Protein AF-A0A0A6CZ17-F1 (afdb_monomer_lite)

Sequence (69 aa):
MRAQVNPWPARAAEMAAIFMVGDGLLGLLQPRRHVDLWKDDALGTEALVQPFVDRPGRRRLYAVVQIAA

pLDDT: mean 88.16, std 8.99, range [45.81, 96.56]

Secondary structure (DSSP, 8-state):
------SHHHHHHHHHHHHHHHHHHHHHHSHHHHHHTTSSSSTTTHHHHGGGTT-HHHHHHHHHHHHT-

Radius of gyration: 15.73 Å; chains: 1; bounding box: 41×24×43 Å

Foldseek 3Di:
DPPPDDCVVVVVVVVQLVVLLVQLVCLQPPVAVSLVVCCPPNVPCVVVSVVSVVPSVVSNVSSVVSNVD

Structure (mmCIF, N/CA/C/O backbone):
data_AF-A0A0A6CZ17-F1
#
_entry.id   AF-A0A0A6CZ17-F1
#
loop_
_atom_site.group_PDB
_atom_site.id
_atom_site.type_symbol
_atom_site.label_atom_id
_atom_site.label_alt_id
_atom_site.label_comp_id
_atom_site.label_asym_id
_atom_site.label_entity_id
_atom_site.label_seq_id
_atom_site.pdbx_PDB_ins_code
_atom_site.Cartn_x
_atom_site.Cartn_y
_atom_site.Cartn_z
_atom_site.occupancy
_atom_site.B_iso_or_equiv
_atom_site.auth_seq_id
_atom_site.auth_comp_id
_atom_site.auth_asym_id
_atom_site.auth_atom_id
_atom_site.pdbx_PDB_model_num
ATOM 1 N N . MET A 1 1 ? 28.631 -2.514 -31.284 1.00 45.81 1 MET A N 1
ATOM 2 C CA . MET A 1 1 ? 28.612 -2.046 -29.881 1.00 45.81 1 MET A CA 1
ATOM 3 C C . MET A 1 1 ? 27.240 -2.365 -29.304 1.00 45.81 1 MET A C 1
ATOM 5 O O . MET A 1 1 ? 26.261 -1.902 -29.871 1.00 45.81 1 MET A O 1
ATOM 9 N N . ARG A 1 2 ? 27.127 -3.215 -28.270 1.00 58.75 2 ARG A N 1
ATOM 10 C CA . ARG A 1 2 ? 25.836 -3.420 -27.584 1.00 58.75 2 ARG A CA 1
ATOM 11 C C . ARG A 1 2 ? 25.495 -2.123 -26.852 1.00 58.75 2 ARG A C 1
ATOM 13 O O . ARG A 1 2 ? 26.332 -1.640 -26.094 1.00 58.75 2 ARG A O 1
ATOM 20 N N . ALA A 1 3 ? 24.312 -1.562 -27.097 1.00 62.81 3 ALA A N 1
ATOM 21 C CA . ALA A 1 3 ? 23.800 -0.463 -26.290 1.00 62.81 3 ALA A CA 1
ATOM 22 C C . ALA A 1 3 ? 23.815 -0.912 -24.821 1.00 62.81 3 ALA A C 1
ATOM 24 O O . ALA A 1 3 ? 23.233 -1.947 -24.490 1.00 62.81 3 ALA A O 1
ATOM 25 N N . GLN A 1 4 ? 24.538 -0.195 -23.958 1.00 67.12 4 GLN A N 1
ATOM 26 C CA . GLN A 1 4 ? 24.452 -0.434 -22.522 1.00 67.12 4 GLN A CA 1
ATOM 27 C C . GLN A 1 4 ? 23.050 -0.019 -22.078 1.00 67.12 4 GLN A C 1
ATOM 29 O O . GLN A 1 4 ? 22.745 1.167 -21.979 1.00 67.12 4 GLN A O 1
ATOM 34 N N . VAL A 1 5 ? 22.177 -1.000 -21.865 1.00 73.94 5 VAL A N 1
ATOM 35 C CA . VAL A 1 5 ? 20.865 -0.764 -21.264 1.00 73.94 5 VAL A CA 1
ATOM 36 C C . VAL A 1 5 ? 21.112 -0.346 -19.821 1.00 73.94 5 VAL A C 1
ATOM 38 O O . VAL A 1 5 ? 21.712 -1.098 -19.054 1.00 73.94 5 VAL A O 1
ATOM 41 N N . ASN A 1 6 ? 20.688 0.865 -19.463 1.00 82.75 6 ASN A N 1
ATOM 42 C CA . ASN A 1 6 ? 20.766 1.346 -18.091 1.00 82.75 6 ASN A CA 1
ATOM 43 C C . ASN A 1 6 ? 19.934 0.407 -17.187 1.00 82.75 6 ASN A C 1
ATOM 45 O O . ASN A 1 6 ? 18.721 0.334 -17.378 1.00 82.75 6 ASN A O 1
ATOM 49 N N . PRO A 1 7 ? 20.537 -0.309 -16.217 1.00 88.62 7 PRO A N 1
ATOM 50 C CA . PRO A 1 7 ? 19.818 -1.279 -15.389 1.00 88.62 7 PRO A CA 1
ATOM 51 C C . PRO A 1 7 ? 19.000 -0.625 -14.267 1.00 88.62 7 PRO A C 1
ATOM 53 O O . PRO A 1 7 ? 18.228 -1.304 -13.591 1.00 88.62 7 PRO A O 1
ATOM 56 N N . TRP A 1 8 ? 19.177 0.677 -14.027 1.00 92.19 8 TRP A N 1
ATOM 57 C CA . TRP A 1 8 ? 18.546 1.379 -12.910 1.00 92.19 8 TRP A CA 1
ATOM 58 C C . TRP A 1 8 ? 17.013 1.337 -12.908 1.00 92.19 8 TRP A C 1
ATOM 60 O O . TRP A 1 8 ? 16.468 1.060 -11.843 1.00 92.19 8 TRP A O 1
ATOM 70 N N . PRO A 1 9 ? 16.297 1.530 -14.034 1.00 93.44 9 PRO A N 1
ATOM 71 C CA . PRO A 1 9 ? 14.837 1.444 -14.044 1.00 93.44 9 PRO A CA 1
ATOM 72 C C . PRO A 1 9 ? 14.317 0.065 -13.628 1.00 93.44 9 PRO A C 1
ATOM 74 O O . PRO A 1 9 ? 13.372 -0.019 -12.854 1.00 93.44 9 PRO A O 1
ATOM 77 N N . ALA A 1 10 ? 14.971 -1.013 -14.074 1.00 92.00 10 ALA A N 1
ATOM 78 C CA . ALA A 1 10 ? 14.598 -2.374 -13.689 1.00 92.00 10 ALA A CA 1
ATOM 79 C C . ALA A 1 10 ? 14.828 -2.618 -12.191 1.00 92.00 10 ALA A C 1
ATOM 81 O O . ALA A 1 10 ? 13.976 -3.178 -11.514 1.00 92.00 10 ALA A O 1
ATOM 82 N N . ARG A 1 11 ? 15.950 -2.131 -11.648 1.00 93.94 11 ARG A N 1
ATOM 83 C CA . ARG A 1 11 ? 16.230 -2.207 -10.205 1.00 93.94 11 ARG A CA 1
ATOM 84 C C . ARG A 1 11 ? 15.232 -1.401 -9.378 1.00 93.94 11 ARG A C 1
ATOM 86 O O . ARG A 1 11 ? 14.800 -1.869 -8.333 1.00 93.94 11 ARG A O 1
ATOM 93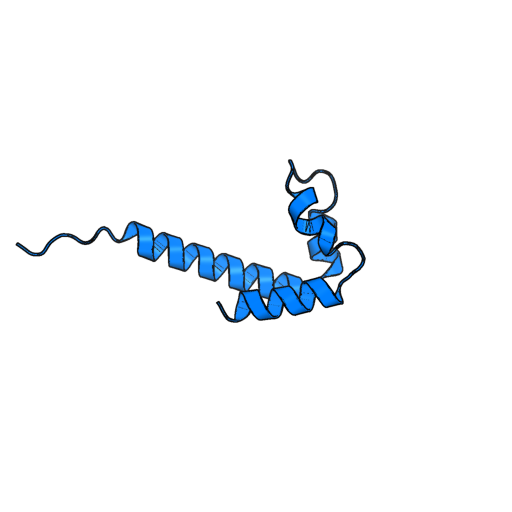 N N . ALA A 1 12 ? 14.862 -0.208 -9.837 1.00 95.50 12 ALA A N 1
ATOM 94 C CA . ALA A 1 12 ? 13.862 0.619 -9.170 1.00 95.50 12 ALA A CA 1
ATOM 95 C C . ALA A 1 12 ? 12.477 -0.048 -9.186 1.00 95.50 12 ALA A C 1
ATOM 97 O O . ALA A 1 12 ? 11.789 -0.029 -8.169 1.00 95.50 12 ALA A O 1
ATOM 98 N N . ALA A 1 13 ? 12.101 -0.679 -10.305 1.00 93.81 13 ALA A N 1
ATOM 99 C CA . ALA A 1 13 ? 10.872 -1.460 -10.407 1.00 93.81 13 ALA A CA 1
ATOM 100 C C . ALA A 1 13 ? 10.875 -2.655 -9.441 1.00 93.81 13 ALA A C 1
ATOM 102 O O . ALA A 1 13 ? 9.910 -2.839 -8.707 1.00 93.81 13 ALA A O 1
ATOM 103 N N . GLU A 1 14 ? 11.981 -3.399 -9.366 1.00 94.31 14 GLU A N 1
ATOM 104 C CA . GLU A 1 14 ? 12.139 -4.512 -8.421 1.00 94.31 14 GLU A CA 1
ATOM 105 C C . GLU A 1 14 ? 12.013 -4.039 -6.964 1.00 94.31 14 GLU A C 1
ATOM 107 O O . GLU A 1 14 ? 11.286 -4.624 -6.165 1.00 94.31 14 GLU A O 1
ATOM 112 N N . MET A 1 15 ? 12.674 -2.930 -6.609 1.00 96.56 15 MET A N 1
ATOM 113 C CA . MET A 1 15 ? 12.559 -2.343 -5.271 1.00 96.56 15 MET A CA 1
ATOM 114 C C . MET A 1 15 ? 11.114 -1.940 -4.961 1.00 96.56 15 MET A C 1
ATOM 116 O O . MET A 1 15 ? 10.624 -2.237 -3.873 1.00 96.56 15 MET A O 1
ATOM 120 N N . ALA A 1 16 ? 10.418 -1.303 -5.906 1.00 94.31 16 ALA A N 1
ATOM 121 C CA . ALA A 1 16 ? 9.017 -0.926 -5.742 1.00 94.31 16 ALA A CA 1
ATOM 122 C C . ALA A 1 16 ? 8.110 -2.152 -5.546 1.00 94.31 16 ALA A C 1
ATOM 124 O O . ALA A 1 16 ? 7.241 -2.121 -4.675 1.00 94.31 16 ALA A O 1
ATOM 125 N N . ALA A 1 17 ? 8.350 -3.238 -6.287 1.00 93.94 17 ALA A N 1
ATOM 126 C CA . ALA A 1 17 ? 7.622 -4.494 -6.131 1.00 93.94 17 ALA A CA 1
ATOM 127 C C . ALA A 1 17 ? 7.830 -5.096 -4.733 1.00 93.94 17 ALA A C 1
ATOM 129 O O . ALA A 1 17 ? 6.860 -5.421 -4.052 1.00 93.94 17 ALA A O 1
ATOM 130 N N . ILE A 1 18 ? 9.075 -5.149 -4.241 1.00 94.75 18 ILE A N 1
ATOM 131 C CA . ILE A 1 18 ? 9.381 -5.624 -2.879 1.00 94.75 18 ILE A CA 1
ATOM 132 C C . ILE A 1 18 ? 8.631 -4.794 -1.828 1.00 94.75 18 ILE A C 1
ATOM 134 O O . ILE A 1 18 ? 8.034 -5.356 -0.905 1.00 94.75 18 ILE A O 1
ATOM 138 N N . PHE A 1 19 ? 8.625 -3.464 -1.972 1.00 93.19 19 PHE A N 1
ATOM 139 C CA . PHE A 1 19 ? 7.872 -2.583 -1.080 1.00 93.19 19 PHE A CA 1
ATOM 140 C C . PHE A 1 19 ? 6.362 -2.835 -1.158 1.00 93.19 19 PHE A C 1
ATOM 142 O O . PHE A 1 19 ? 5.729 -2.929 -0.109 1.00 93.19 19 PHE A O 1
ATOM 149 N N . MET A 1 20 ? 5.786 -2.993 -2.355 1.00 92.94 20 MET A N 1
ATOM 150 C CA . MET A 1 20 ? 4.359 -3.301 -2.524 1.00 92.94 20 MET A CA 1
ATOM 151 C C . MET A 1 20 ? 3.977 -4.631 -1.880 1.00 92.94 20 MET A C 1
ATOM 153 O O . MET A 1 20 ? 2.991 -4.686 -1.149 1.00 92.94 20 MET A O 1
ATOM 157 N N . VAL A 1 21 ? 4.769 -5.683 -2.085 1.00 93.38 21 VAL A N 1
ATOM 158 C CA . VAL A 1 21 ? 4.509 -6.997 -1.484 1.00 93.38 21 VAL A CA 1
ATOM 159 C C . VAL A 1 21 ? 4.592 -6.919 0.041 1.00 93.38 21 VAL A C 1
ATOM 161 O O . VAL A 1 21 ? 3.699 -7.412 0.734 1.00 93.38 21 VAL A O 1
ATOM 164 N N . GLY A 1 22 ? 5.623 -6.263 0.583 1.00 93.94 22 GLY A N 1
ATOM 165 C CA . GLY A 1 22 ? 5.770 -6.063 2.027 1.00 93.94 22 GLY A CA 1
ATOM 166 C C . GLY A 1 22 ? 4.617 -5.256 2.633 1.00 93.94 22 GLY A C 1
ATOM 167 O O . GLY A 1 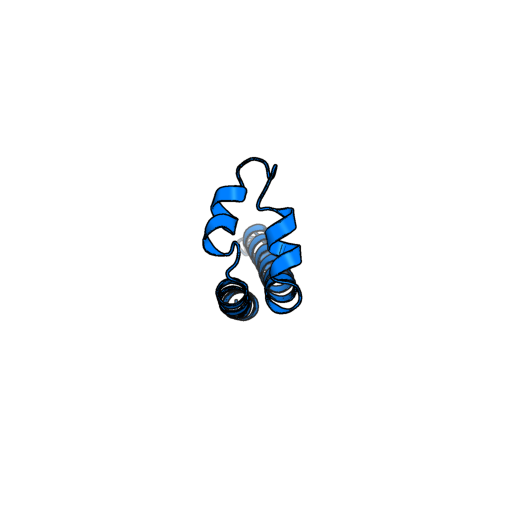22 ? 4.047 -5.652 3.652 1.00 93.94 22 GLY A O 1
ATOM 168 N N . ASP A 1 23 ? 4.227 -4.164 1.978 1.00 93.12 23 ASP A N 1
ATOM 169 C CA . ASP A 1 23 ? 3.098 -3.328 2.383 1.00 93.12 23 ASP A CA 1
ATOM 170 C C . ASP A 1 23 ? 1.767 -4.095 2.319 1.00 93.12 23 ASP A C 1
ATOM 172 O O . ASP A 1 23 ? 0.959 -4.034 3.249 1.00 93.12 23 ASP A O 1
ATOM 176 N N . GLY A 1 24 ? 1.572 -4.908 1.280 1.00 92.31 24 GLY A N 1
ATOM 177 C CA . GLY A 1 24 ? 0.423 -5.794 1.148 1.00 92.31 24 GLY A CA 1
ATOM 178 C C . GLY A 1 24 ? 0.355 -6.826 2.276 1.00 92.31 24 GLY A C 1
ATOM 179 O O . GLY A 1 24 ? -0.687 -6.981 2.912 1.00 92.31 24 GLY A O 1
ATOM 180 N N . LEU A 1 25 ? 1.463 -7.486 2.618 1.00 95.06 25 LEU A N 1
ATOM 181 C CA . LEU A 1 25 ? 1.496 -8.437 3.738 1.00 95.06 25 LEU A CA 1
ATOM 182 C C . LEU A 1 25 ? 1.119 -7.773 5.073 1.00 95.06 25 LEU A C 1
ATOM 184 O O . LEU A 1 25 ? 0.313 -8.323 5.831 1.00 95.06 25 LEU A O 1
ATOM 188 N N . LEU A 1 26 ? 1.637 -6.571 5.345 1.00 93.38 26 LEU A N 1
ATOM 189 C CA . LEU A 1 26 ? 1.285 -5.798 6.541 1.00 93.38 26 LEU A CA 1
ATOM 190 C C . LEU A 1 26 ? -0.189 -5.373 6.534 1.00 93.38 26 LEU A C 1
ATOM 192 O O . LEU A 1 26 ? -0.878 -5.526 7.545 1.00 93.38 26 LEU A O 1
ATOM 196 N N . GLY A 1 27 ? -0.700 -4.904 5.396 1.00 91.31 27 GLY A N 1
ATOM 197 C CA . GLY A 1 27 ? -2.104 -4.544 5.220 1.00 91.31 27 GLY A CA 1
ATOM 198 C C . GLY A 1 27 ? -3.068 -5.727 5.339 1.00 91.31 27 GLY A C 1
ATOM 199 O O . GLY A 1 27 ? -4.205 -5.550 5.778 1.00 91.31 27 GLY A O 1
ATOM 200 N N . LEU A 1 28 ? -2.631 -6.940 4.994 1.00 93.19 28 LEU A N 1
ATOM 201 C CA . LEU A 1 28 ? -3.441 -8.152 5.101 1.00 93.19 28 LEU A CA 1
ATOM 202 C C . LEU A 1 28 ? -3.502 -8.669 6.546 1.00 93.19 28 LEU A C 1
ATOM 204 O O . LEU A 1 28 ? -4.591 -8.910 7.083 1.00 93.19 28 LEU A O 1
ATOM 208 N N . LEU A 1 29 ? -2.332 -8.816 7.173 1.00 94.62 29 LEU A N 1
ATOM 209 C CA . LEU A 1 29 ? -2.172 -9.447 8.486 1.00 94.62 29 LEU A CA 1
ATOM 210 C C . LEU A 1 29 ? -2.437 -8.481 9.643 1.00 94.62 29 LEU A C 1
ATOM 212 O O . LEU A 1 29 ? -3.000 -8.876 10.664 1.00 94.62 29 LEU A O 1
ATOM 216 N N . GLN A 1 30 ? -2.059 -7.211 9.493 1.00 93.00 30 GLN A N 1
ATOM 217 C CA . GLN A 1 30 ? -2.122 -6.197 10.549 1.00 93.00 30 GLN A CA 1
ATOM 218 C C . GLN A 1 30 ? -2.797 -4.890 10.078 1.00 93.00 30 GLN A C 1
ATOM 220 O O . GLN A 1 30 ? -2.2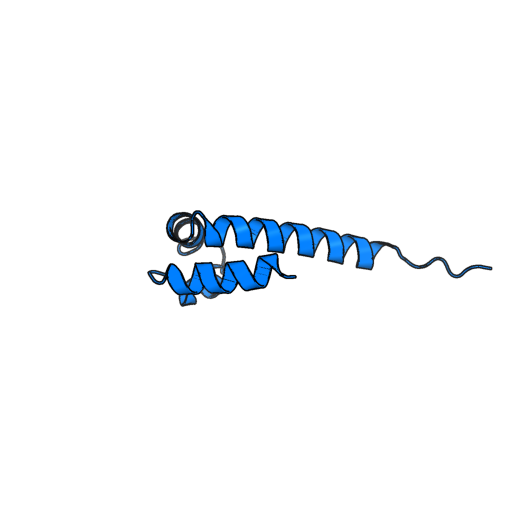80 -3.810 10.357 1.00 93.00 30 GLN A O 1
ATOM 225 N N . PRO A 1 31 ? -3.981 -4.932 9.427 1.00 90.81 31 PRO A N 1
ATOM 226 C CA . PRO A 1 31 ? -4.586 -3.766 8.769 1.00 90.81 31 PRO A CA 1
ATOM 227 C C . PRO A 1 31 ? -4.798 -2.563 9.691 1.00 90.81 31 PRO A C 1
ATOM 229 O O . PRO A 1 31 ? -4.576 -1.435 9.271 1.00 90.81 31 PRO A O 1
ATOM 232 N N . ARG A 1 32 ? -5.237 -2.794 10.936 1.00 90.00 32 ARG A N 1
ATOM 233 C CA . ARG A 1 32 ? -5.508 -1.720 11.906 1.00 90.00 32 ARG A CA 1
ATOM 234 C C . ARG A 1 32 ? -4.221 -1.061 12.377 1.00 90.00 32 ARG A C 1
ATOM 236 O O . ARG A 1 32 ? -4.010 0.099 12.074 1.00 90.00 32 ARG A O 1
ATOM 243 N N . ARG A 1 33 ? -3.322 -1.844 12.985 1.00 90.44 33 ARG A N 1
ATOM 244 C CA . ARG A 1 33 ? -2.008 -1.370 13.445 1.00 90.44 33 ARG A CA 1
ATOM 245 C C . ARG A 1 33 ? -1.233 -0.668 12.334 1.00 90.44 33 ARG A C 1
ATOM 247 O O . ARG A 1 33 ? -0.599 0.343 12.590 1.00 90.44 33 ARG A O 1
ATOM 254 N N . HIS A 1 34 ? -1.266 -1.218 11.124 1.00 91.44 34 HIS A N 1
ATOM 255 C CA . HIS A 1 34 ? -0.600 -0.611 9.986 1.00 91.44 34 HIS A CA 1
ATOM 256 C C . HIS A 1 34 ? -1.208 0.761 9.663 1.00 91.44 34 HIS A C 1
ATOM 258 O O . HIS A 1 34 ? -0.463 1.723 9.643 1.00 91.44 34 HIS A O 1
ATOM 264 N N .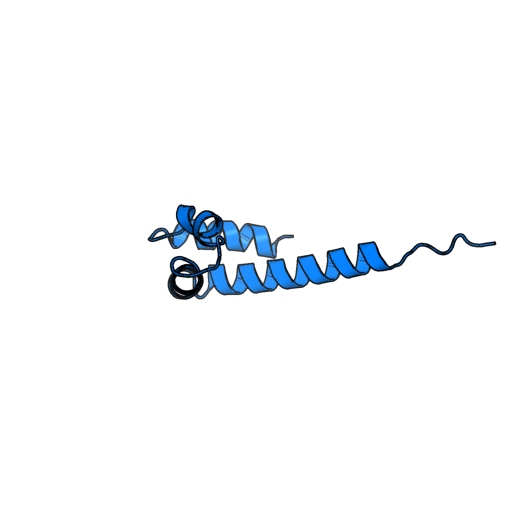 VAL A 1 35 ? -2.531 0.896 9.505 1.00 90.69 35 VAL A N 1
ATOM 265 C CA . VAL A 1 35 ? -3.174 2.208 9.267 1.00 90.69 35 VAL A CA 1
ATOM 266 C C . VAL A 1 35 ? -2.975 3.174 10.442 1.00 90.69 35 VAL A C 1
ATOM 268 O O . VAL A 1 35 ? -2.737 4.357 10.222 1.00 90.69 35 VAL A O 1
ATOM 271 N N . ASP A 1 36 ? -3.017 2.678 11.678 1.00 91.25 36 ASP A N 1
ATOM 272 C CA . ASP A 1 36 ? -2.871 3.483 12.893 1.00 91.25 36 ASP A CA 1
ATOM 273 C C . ASP A 1 36 ? -1.502 4.170 13.005 1.00 91.25 36 ASP A C 1
ATOM 275 O O . ASP A 1 36 ? -1.416 5.221 13.625 1.00 91.25 36 ASP A O 1
ATOM 279 N N . LEU A 1 37 ? -0.449 3.621 12.388 1.00 90.00 37 LEU A N 1
ATOM 280 C CA . LEU A 1 37 ? 0.878 4.251 12.353 1.00 90.00 37 LEU A CA 1
ATOM 281 C C . LEU A 1 37 ? 0.962 5.462 11.416 1.00 90.00 37 LEU A C 1
ATOM 283 O O . LEU A 1 37 ? 1.901 6.239 11.531 1.00 90.00 37 LEU A O 1
ATOM 287 N N . TRP A 1 38 ? 0.029 5.587 10.473 1.00 89.25 38 TRP A N 1
ATOM 288 C CA . TRP A 1 38 ? 0.098 6.574 9.390 1.00 89.25 38 TRP A CA 1
ATOM 289 C C . TRP A 1 38 ? -1.080 7.543 9.376 1.00 89.25 38 TRP A C 1
ATOM 291 O O . TRP A 1 38 ? -1.109 8.459 8.560 1.00 89.25 38 TRP A O 1
ATOM 301 N N . LYS A 1 39 ? -2.098 7.308 10.206 1.00 86.50 39 LYS A N 1
ATOM 302 C CA . LYS A 1 39 ? -3.315 8.126 10.203 1.00 86.50 39 LYS A CA 1
ATOM 303 C C . LYS A 1 39 ? -3.124 9.480 10.893 1.00 86.50 39 LYS A C 1
ATOM 305 O O . LYS A 1 39 ? -3.875 10.395 10.577 1.00 86.50 39 LYS A O 1
ATOM 310 N N . ASP A 1 40 ? -2.126 9.585 11.770 1.00 86.56 40 ASP A N 1
ATOM 311 C CA . ASP A 1 40 ? -1.808 10.767 12.571 1.00 86.56 40 ASP A CA 1
ATOM 312 C C . ASP A 1 40 ? -0.301 11.085 12.437 1.00 86.56 40 ASP A C 1
ATOM 314 O O . ASP A 1 40 ? 0.516 10.164 12.395 1.00 86.56 40 ASP A O 1
ATOM 318 N N . ASP A 1 41 ? 0.062 12.373 12.364 1.00 82.88 41 ASP A N 1
ATOM 319 C CA . ASP A 1 41 ? 1.447 12.893 12.345 1.00 82.88 41 ASP A CA 1
ATOM 320 C C . ASP A 1 41 ? 2.396 12.245 11.308 1.00 82.88 41 ASP A C 1
ATOM 322 O O . ASP A 1 41 ? 3.607 12.116 11.509 1.00 82.88 41 ASP A O 1
ATOM 326 N N . ALA A 1 42 ? 1.858 11.868 10.152 1.00 83.94 42 ALA A N 1
ATOM 327 C CA . ALA A 1 42 ? 2.536 11.134 9.093 1.00 83.94 42 ALA A CA 1
ATOM 328 C C . ALA A 1 42 ? 3.046 12.036 7.957 1.00 83.94 42 ALA A C 1
ATOM 330 O O . ALA A 1 42 ? 3.124 11.594 6.813 1.00 83.94 42 ALA A O 1
ATOM 331 N N . LEU A 1 43 ? 3.408 13.291 8.237 1.00 82.50 43 LEU A N 1
ATOM 332 C CA . LEU A 1 43 ? 4.043 14.213 7.278 1.00 82.50 43 LEU A CA 1
ATOM 333 C C . LEU A 1 43 ? 3.289 14.358 5.933 1.00 82.50 43 LEU A C 1
ATOM 335 O O . LEU A 1 43 ? 3.914 14.476 4.878 1.00 82.50 43 LEU A O 1
ATOM 339 N N . GLY A 1 44 ? 1.953 14.347 5.941 1.00 83.31 44 GLY A N 1
ATOM 340 C CA . GLY A 1 44 ? 1.118 14.467 4.736 1.00 83.31 44 GLY A CA 1
ATOM 341 C C . GLY A 1 44 ? 0.667 13.127 4.140 1.00 83.31 44 GLY A C 1
ATOM 342 O O . GLY A 1 44 ? -0.162 13.100 3.226 1.00 83.31 44 GLY A O 1
ATOM 343 N N . THR A 1 45 ? 1.174 12.004 4.655 1.00 81.88 45 THR A N 1
ATOM 344 C CA . THR A 1 45 ? 0.784 10.653 4.216 1.00 81.88 45 THR A CA 1
ATOM 345 C C . THR A 1 45 ? -0.584 10.225 4.764 1.00 81.88 45 THR A C 1
ATOM 347 O O . THR A 1 45 ? -1.143 9.223 4.313 1.00 81.88 45 THR A O 1
ATOM 350 N N . GLU A 1 46 ? -1.171 11.005 5.677 1.00 87.81 46 GLU A N 1
ATOM 351 C CA . GLU A 1 46 ? -2.479 10.751 6.288 1.00 87.81 46 GLU A CA 1
ATOM 352 C C . GLU A 1 46 ? -3.565 10.643 5.211 1.00 87.81 46 GLU A C 1
ATOM 354 O O . GLU A 1 46 ? -4.424 9.760 5.258 1.00 87.81 46 GLU A O 1
ATOM 359 N N . ALA A 1 47 ? -3.481 11.486 4.175 1.00 86.38 47 ALA A N 1
ATOM 360 C CA . ALA A 1 47 ? -4.416 11.486 3.054 1.00 86.38 47 ALA A CA 1
ATOM 361 C C . ALA A 1 47 ? -4.442 10.147 2.295 1.00 86.38 47 ALA A C 1
ATOM 363 O O . ALA A 1 47 ? -5.490 9.750 1.784 1.00 86.38 47 ALA A O 1
ATOM 364 N N . LEU A 1 48 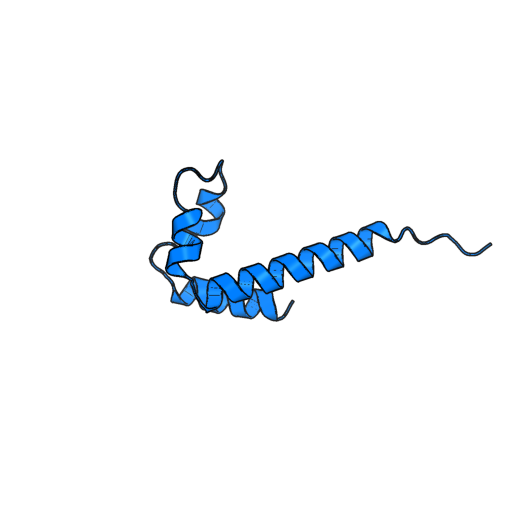? -3.314 9.428 2.245 1.00 85.25 48 LEU A N 1
ATOM 365 C CA . LEU A 1 48 ? -3.220 8.135 1.564 1.00 85.25 48 LEU A CA 1
ATOM 366 C C . LEU A 1 48 ? -3.866 7.007 2.372 1.00 85.25 48 LEU A C 1
ATOM 368 O O . LEU A 1 48 ? -4.402 6.064 1.787 1.00 85.25 48 LEU A O 1
ATOM 372 N N . VAL A 1 49 ? -3.850 7.099 3.704 1.00 88.19 49 VAL A N 1
ATOM 373 C CA . VAL A 1 49 ? -4.423 6.062 4.575 1.00 88.19 49 VAL A CA 1
ATOM 374 C C . VAL A 1 49 ? -5.860 6.343 5.007 1.00 88.19 49 VAL A C 1
ATOM 376 O O . VAL A 1 49 ? -6.571 5.416 5.403 1.00 88.19 49 VAL A O 1
ATOM 379 N N . GLN A 1 50 ? -6.325 7.583 4.848 1.00 89.56 50 GLN A N 1
ATOM 380 C CA . GLN A 1 50 ? -7.675 8.041 5.189 1.00 89.56 50 GLN A CA 1
ATOM 381 C C . GLN A 1 50 ? -8.808 7.126 4.669 1.00 89.56 50 GLN A C 1
ATOM 383 O O . GLN A 1 50 ? -9.703 6.794 5.453 1.00 89.56 50 GLN A O 1
ATOM 388 N N . PRO A 1 51 ? -8.769 6.594 3.425 1.00 90.19 51 PRO A N 1
ATOM 389 C CA . PRO A 1 51 ? -9.818 5.698 2.920 1.00 90.19 51 PRO A CA 1
ATOM 390 C C . PRO A 1 51 ? -9.938 4.357 3.666 1.00 90.19 51 PRO A C 1
ATOM 392 O O . PRO A 1 51 ? -10.964 3.664 3.539 1.00 90.19 51 PRO A O 1
ATOM 395 N N . PHE A 1 52 ? -8.892 3.977 4.407 1.00 91.06 52 PHE A N 1
ATOM 396 C CA . PHE A 1 52 ? -8.752 2.705 5.114 1.00 91.06 52 PHE A CA 1
ATOM 397 C C . PHE A 1 52 ? -8.993 2.810 6.625 1.00 91.06 52 PHE A C 1
ATOM 399 O O . PHE A 1 52 ? -9.185 1.773 7.267 1.00 91.06 52 PHE A O 1
ATOM 406 N N . VAL A 1 53 ? -9.028 4.026 7.183 1.00 90.00 53 VAL A N 1
ATOM 407 C CA . VAL A 1 53 ? -9.333 4.276 8.602 1.00 90.00 53 VAL A CA 1
ATOM 408 C C . VAL A 1 53 ? -10.678 3.641 8.962 1.00 90.00 53 VAL A C 1
ATOM 410 O O . VAL A 1 53 ? -11.659 3.753 8.219 1.00 90.00 53 VAL A O 1
ATOM 413 N N . ASP A 1 54 ? -10.681 2.878 10.059 1.00 90.56 54 ASP A N 1
ATOM 414 C CA . ASP A 1 54 ? -11.804 2.069 10.559 1.00 90.56 54 ASP A CA 1
ATOM 415 C C . ASP A 1 54 ? -12.404 1.059 9.565 1.00 90.56 54 ASP A C 1
ATOM 417 O O . ASP A 1 54 ? -13.428 0.425 9.832 1.00 90.56 54 ASP A O 1
ATOM 421 N N . ARG A 1 55 ? -11.741 0.827 8.426 1.00 91.62 55 ARG A N 1
ATOM 422 C CA . ARG A 1 55 ? -12.199 -0.069 7.356 1.00 91.62 55 ARG A CA 1
ATOM 423 C C . ARG A 1 55 ? -11.151 -1.140 7.036 1.00 91.62 55 ARG A C 1
ATOM 425 O O . ARG A 1 55 ? -10.659 -1.206 5.905 1.00 91.62 55 ARG A O 1
ATOM 432 N N . PRO A 1 56 ? -10.857 -2.064 7.975 1.00 88.81 56 PRO A N 1
ATOM 433 C CA . PRO A 1 56 ? -9.817 -3.080 7.793 1.00 88.81 56 PRO A CA 1
ATOM 434 C C . PRO A 1 56 ? -10.070 -4.005 6.592 1.00 88.81 56 PRO A C 1
ATOM 436 O O . PRO A 1 56 ? -9.119 -4.472 5.974 1.00 88.81 56 PRO A O 1
ATOM 439 N N . GLY A 1 57 ? -11.332 -4.240 6.210 1.00 89.94 57 GLY A N 1
ATOM 440 C CA . GLY A 1 57 ? -11.670 -5.015 5.011 1.00 89.94 57 GLY A CA 1
ATOM 441 C C . GLY A 1 57 ? -11.192 -4.364 3.707 1.00 89.94 57 GLY A C 1
ATOM 442 O O . GLY A 1 57 ? -10.667 -5.058 2.841 1.00 89.94 57 GLY A O 1
ATOM 443 N N . ARG A 1 58 ? -11.286 -3.029 3.589 1.00 91.19 58 ARG A N 1
ATOM 444 C CA . ARG A 1 58 ? -10.789 -2.293 2.409 1.00 91.19 58 ARG A CA 1
ATOM 445 C C . ARG A 1 58 ? -9.268 -2.353 2.329 1.00 91.19 58 ARG A C 1
ATOM 447 O O . ARG A 1 58 ? -8.736 -2.558 1.244 1.00 91.19 58 ARG A O 1
ATOM 454 N N . ARG A 1 59 ? -8.577 -2.255 3.474 1.00 94.19 59 ARG A N 1
ATOM 455 C CA . ARG A 1 59 ? -7.113 -2.386 3.524 1.00 94.19 59 ARG A CA 1
ATOM 456 C C . ARG A 1 59 ? -6.641 -3.785 3.130 1.00 94.19 59 ARG A C 1
ATOM 458 O O . ARG A 1 59 ? -5.676 -3.888 2.382 1.00 94.19 59 ARG A O 1
ATOM 465 N N . ARG A 1 60 ? -7.342 -4.835 3.576 1.00 91.56 60 ARG A N 1
ATOM 466 C CA . ARG A 1 60 ? -7.063 -6.231 3.191 1.00 91.56 60 ARG A CA 1
ATOM 467 C C . ARG A 1 60 ? -7.280 -6.480 1.701 1.00 91.56 60 ARG A C 1
ATOM 469 O O . ARG A 1 60 ? -6.446 -7.119 1.077 1.00 91.56 60 ARG A O 1
ATOM 476 N N . LEU A 1 61 ? -8.366 -5.962 1.124 1.00 92.69 61 LEU A N 1
ATOM 477 C CA . LEU A 1 61 ? -8.614 -6.095 -0.315 1.00 92.69 61 LEU A CA 1
ATOM 478 C C . LEU A 1 61 ? -7.526 -5.387 -1.130 1.00 92.69 61 LEU A C 1
ATOM 480 O O . LEU A 1 61 ? -6.992 -5.960 -2.073 1.00 92.69 61 LEU A O 1
ATOM 484 N N . TYR A 1 62 ? -7.158 -4.171 -0.724 1.00 91.62 62 TYR A N 1
ATOM 485 C CA . TYR A 1 62 ? -6.062 -3.436 -1.348 1.00 91.62 62 TYR A CA 1
ATOM 486 C C . TYR A 1 62 ? -4.721 -4.174 -1.206 1.00 91.62 62 TYR A C 1
ATOM 488 O O . TYR A 1 62 ? -3.969 -4.268 -2.166 1.00 91.62 62 TYR A O 1
ATOM 496 N N . ALA A 1 63 ? -4.465 -4.794 -0.053 1.00 92.00 63 ALA A N 1
ATOM 497 C CA . ALA A 1 63 ? -3.286 -5.625 0.168 1.00 92.00 63 ALA A CA 1
ATOM 498 C C . ALA A 1 63 ? -3.200 -6.835 -0.777 1.00 92.00 63 ALA A C 1
ATOM 500 O O . ALA A 1 63 ? -2.118 -7.149 -1.261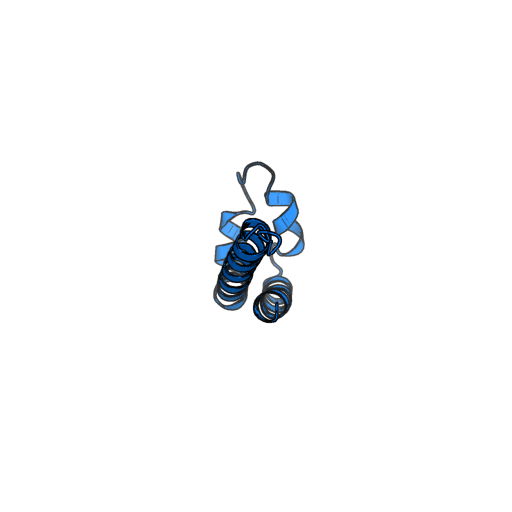 1.00 92.00 63 ALA A O 1
ATOM 501 N N . VAL A 1 64 ? -4.323 -7.495 -1.079 1.00 93.19 64 VAL A N 1
ATOM 502 C CA . VAL A 1 64 ? -4.346 -8.591 -2.065 1.00 93.19 64 VAL A CA 1
ATOM 503 C C . VAL A 1 64 ? -3.926 -8.088 -3.446 1.00 93.19 64 VAL A C 1
ATOM 505 O O . VAL A 1 64 ? -3.147 -8.753 -4.122 1.00 93.19 64 VAL A O 1
ATOM 508 N N . VAL A 1 65 ? -4.382 -6.895 -3.840 1.00 91.44 65 VAL A N 1
ATOM 509 C CA . VAL A 1 65 ? -3.962 -6.258 -5.098 1.00 91.44 65 VAL A CA 1
ATOM 510 C C . VAL A 1 65 ? -2.466 -5.937 -5.083 1.00 91.44 65 VAL A C 1
ATOM 512 O O . VAL A 1 65 ? -1.798 -6.146 -6.087 1.00 91.44 65 VAL A O 1
ATOM 515 N N . GLN A 1 66 ? -1.922 -5.483 -3.951 1.00 90.19 66 GLN A N 1
ATOM 516 C CA . GLN A 1 66 ? -0.497 -5.164 -3.828 1.00 90.19 66 GLN A CA 1
ATOM 517 C C . GLN A 1 66 ? 0.419 -6.390 -3.889 1.00 90.19 66 GLN A C 1
ATOM 519 O O . GLN A 1 66 ? 1.524 -6.293 -4.405 1.00 90.19 66 GLN A O 1
ATOM 524 N N . ILE A 1 67 ? -0.034 -7.535 -3.374 1.00 89.94 67 ILE A N 1
ATOM 525 C CA . ILE A 1 67 ? 0.719 -8.798 -3.423 1.00 89.94 67 ILE A CA 1
ATOM 526 C C . ILE A 1 67 ? 0.709 -9.407 -4.834 1.00 89.94 67 ILE A C 1
ATOM 528 O O . ILE A 1 67 ? 1.628 -10.135 -5.186 1.00 89.94 67 ILE A O 1
ATOM 532 N N . ALA A 1 68 ? -0.326 -9.133 -5.632 1.00 83.88 68 ALA A N 1
ATOM 533 C CA . ALA A 1 68 ? -0.457 -9.645 -6.996 1.00 83.88 68 ALA A CA 1
ATOM 534 C C . ALA A 1 68 ? 0.355 -8.858 -8.048 1.00 83.88 68 ALA A C 1
ATOM 536 O O . ALA A 1 68 ? 0.272 -9.191 -9.231 1.00 83.88 68 ALA A O 1
ATOM 537 N N . ALA A 1 69 ? 1.060 -7.804 -7.624 1.00 66.56 69 ALA A N 1
ATOM 538 C CA . ALA A 1 69 ? 1.864 -6.924 -8.469 1.00 66.56 69 ALA A CA 1
ATOM 539 C C . ALA A 1 69 ? 3.235 -7.511 -8.829 1.00 66.56 69 ALA A C 1
ATOM 541 O O . ALA A 1 69 ? 3.774 -8.308 -8.030 1.00 66.56 69 ALA A O 1
#